Protein AF-A0A964LCC9-F1 (afdb_monomer_lite)

Sequence (97 aa):
MKGKNHSLRATAAYAIWRIGGQVDEPVNTLIAMLNARDEHHSRSQAALWLQRIGPPARIAVPALRKALVDGDESLRSQAAQALQAIDPDAAKNVGGR

Foldseek 3Di:
DDDDDPVVVVVVVVVVCVPDNCPPVLLVVLLVQLPDDPCLPSNLVSLQVLLVVFQVSLVSLVSLLVQCPDPDPSSNVSSLSSCCRHPVPSNVVVPDD

pLDDT: mean 74.56, std 17.36, range [36.25, 93.19]

Radius of gyration: 14.01 Å; chains: 1; bounding box: 37×44×29 Å

Secondary structure (DSSP, 8-state):
----SHHHHHHHHHHHHHHH---HHHHHHHHHHHH-SS-HHHHHHHHHHHHHH-GGGGGGHHHHHHHTT-S-HHHHHHHHHHHHHH-HHHHHTTS--

Structure (mmCIF, N/CA/C/O backbone):
data_AF-A0A964LCC9-F1
#
_entry.id   AF-A0A964LCC9-F1
#
loop_
_atom_site.group_PDB
_atom_site.id
_atom_site.type_symbol
_atom_site.label_atom_id
_atom_site.label_alt_id
_atom_site.label_comp_id
_atom_site.label_asym_id
_atom_site.label_entity_id
_atom_site.label_seq_id
_atom_site.pdbx_PDB_ins_code
_atom_site.Cartn_x
_atom_site.Cartn_y
_atom_site.Cartn_z
_atom_site.occupancy
_atom_site.B_iso_or_equiv
_atom_site.auth_seq_id
_atom_site.auth_comp_id
_atom_site.auth_asym_id
_atom_site.auth_atom_id
_atom_site.pdbx_PDB_model_num
ATOM 1 N N . MET A 1 1 ? 26.551 9.044 13.471 1.00 36.25 1 MET A N 1
ATOM 2 C CA . MET A 1 1 ? 25.114 8.855 13.779 1.00 36.25 1 MET A CA 1
ATOM 3 C C . MET A 1 1 ? 24.296 9.405 12.613 1.00 36.25 1 MET A C 1
ATOM 5 O O . MET A 1 1 ? 24.436 10.577 12.290 1.00 36.25 1 MET A O 1
ATOM 9 N N . LYS A 1 2 ? 23.572 8.530 11.895 1.00 38.94 2 LYS A N 1
ATOM 10 C CA . LYS A 1 2 ? 22.885 8.808 10.617 1.00 38.94 2 LYS A CA 1
ATOM 11 C C . LYS A 1 2 ? 21.686 9.736 10.830 1.00 38.94 2 LYS A C 1
ATOM 13 O O . LYS A 1 2 ? 20.591 9.292 11.155 1.00 38.94 2 LYS A O 1
ATOM 18 N N . GLY A 1 3 ? 21.927 11.029 10.658 1.00 42.59 3 GLY A N 1
ATOM 19 C CA . GLY A 1 3 ? 20.883 12.020 10.457 1.00 42.59 3 GLY A CA 1
ATOM 20 C C . GLY A 1 3 ? 20.337 11.992 9.030 1.00 42.59 3 GLY A C 1
ATOM 21 O O . GLY A 1 3 ? 20.968 11.454 8.122 1.00 42.59 3 GLY A O 1
ATOM 22 N N . LYS A 1 4 ? 19.208 12.692 8.879 1.00 49.41 4 LYS A N 1
ATOM 23 C CA . LYS A 1 4 ? 18.577 13.132 7.625 1.00 49.41 4 LYS A CA 1
ATOM 24 C C . LYS A 1 4 ? 17.879 12.017 6.844 1.00 49.41 4 LYS A C 1
ATOM 26 O O . LYS A 1 4 ? 18.529 11.161 6.266 1.00 49.41 4 LYS A O 1
ATOM 31 N N . ASN A 1 5 ? 16.538 12.045 6.867 1.00 46.94 5 ASN A N 1
ATOM 32 C CA . ASN A 1 5 ? 15.646 11.824 5.704 1.00 46.94 5 ASN A CA 1
ATOM 33 C C . ASN A 1 5 ? 14.168 11.623 6.093 1.00 46.94 5 ASN A C 1
ATOM 35 O O . ASN A 1 5 ? 13.302 11.706 5.226 1.00 46.94 5 ASN A O 1
ATOM 39 N N . HIS A 1 6 ? 13.839 11.428 7.376 1.00 48.62 6 HIS A N 1
ATOM 40 C CA . HIS A 1 6 ? 12.437 11.298 7.798 1.00 48.62 6 HIS A CA 1
ATOM 41 C C . HIS A 1 6 ? 11.704 12.637 7.957 1.00 48.62 6 HIS A C 1
ATOM 43 O O . HIS A 1 6 ? 10.536 12.730 7.588 1.00 48.62 6 HIS A O 1
ATOM 49 N N . SER A 1 7 ? 12.393 13.691 8.397 1.00 55.00 7 SER A N 1
ATOM 50 C CA . SER A 1 7 ? 11.782 15.015 8.581 1.00 55.00 7 SER A CA 1
ATOM 51 C C . SER A 1 7 ? 11.476 15.718 7.255 1.00 55.00 7 SER A C 1
ATOM 53 O O . SER A 1 7 ? 10.469 16.401 7.152 1.00 55.00 7 SER A O 1
ATOM 55 N N . LEU A 1 8 ? 12.280 15.497 6.207 1.00 51.38 8 LEU A N 1
ATOM 56 C CA . LEU A 1 8 ? 12.101 16.179 4.916 1.00 51.38 8 LEU A CA 1
ATOM 57 C C . LEU A 1 8 ? 10.816 15.741 4.189 1.00 51.38 8 LEU A C 1
ATOM 59 O O . LEU A 1 8 ? 10.168 16.542 3.527 1.00 51.38 8 LEU A O 1
ATOM 63 N N . ARG A 1 9 ? 10.426 14.472 4.354 1.00 55.69 9 ARG A N 1
ATOM 64 C CA . ARG A 1 9 ? 9.228 13.879 3.740 1.00 55.69 9 ARG A CA 1
ATOM 65 C C . ARG A 1 9 ? 7.945 14.310 4.456 1.00 55.69 9 ARG A C 1
ATOM 67 O O . ARG A 1 9 ? 6.956 14.598 3.794 1.00 55.69 9 ARG A O 1
ATOM 74 N N . ALA A 1 10 ? 7.992 14.426 5.785 1.00 54.06 10 ALA A N 1
ATOM 75 C CA . ALA A 1 10 ? 6.900 15.000 6.571 1.00 54.06 10 ALA A CA 1
ATOM 76 C C . ALA A 1 10 ? 6.703 16.493 6.248 1.00 54.06 10 ALA A C 1
ATOM 78 O O . ALA A 1 10 ? 5.576 16.933 6.046 1.00 54.06 10 ALA A O 1
ATOM 79 N N . THR A 1 11 ? 7.797 17.251 6.102 1.00 50.62 11 THR A N 1
ATOM 80 C CA . THR A 1 11 ? 7.749 18.662 5.694 1.00 50.62 11 THR A CA 1
ATOM 81 C C . THR A 1 11 ? 7.245 18.835 4.259 1.00 50.62 11 THR A C 1
ATOM 83 O O . THR A 1 11 ? 6.476 19.757 4.011 1.00 50.62 11 THR A O 1
ATOM 86 N N . ALA A 1 12 ? 7.605 17.945 3.326 1.00 54.50 12 ALA A N 1
ATOM 87 C CA . ALA A 1 12 ? 7.084 17.967 1.956 1.00 54.50 12 ALA A CA 1
ATOM 88 C C . ALA A 1 12 ? 5.579 17.651 1.902 1.00 54.50 12 ALA A C 1
ATOM 90 O O . ALA A 1 12 ? 4.828 18.383 1.268 1.00 54.50 12 ALA A O 1
ATOM 91 N N . ALA A 1 13 ? 5.118 16.630 2.634 1.00 52.56 13 ALA A N 1
ATOM 92 C CA . ALA A 1 13 ? 3.693 16.314 2.752 1.00 52.56 13 ALA A CA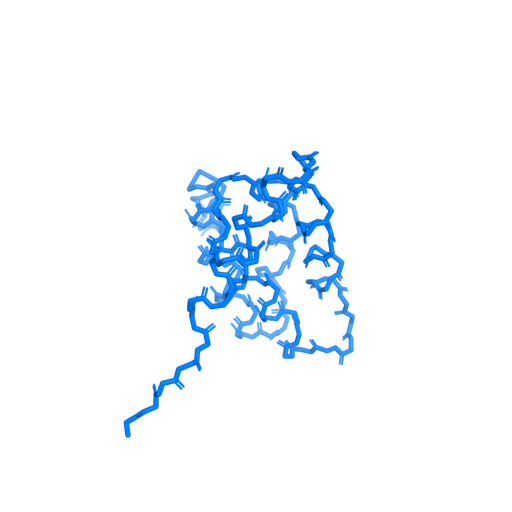 1
ATOM 93 C C . ALA A 1 13 ? 2.893 17.466 3.396 1.00 52.56 13 ALA A C 1
ATOM 95 O O . ALA A 1 13 ? 1.795 17.785 2.945 1.00 52.56 13 ALA A O 1
ATOM 96 N N . TYR A 1 14 ? 3.468 18.147 4.394 1.00 54.38 14 TYR A N 1
ATOM 97 C CA . TYR A 1 14 ? 2.862 19.321 5.029 1.00 54.38 14 TYR A CA 1
ATOM 98 C C . TYR A 1 14 ? 2.863 20.565 4.122 1.00 54.38 14 TYR A C 1
ATOM 100 O O . TYR A 1 14 ? 1.914 21.346 4.134 1.00 54.38 14 TYR A O 1
ATOM 108 N N . ALA A 1 15 ? 3.907 20.755 3.308 1.00 52.19 15 ALA A N 1
ATOM 109 C CA . ALA A 1 15 ? 3.978 21.836 2.326 1.00 52.19 15 ALA A CA 1
ATOM 110 C C . ALA A 1 15 ? 2.973 21.635 1.178 1.00 52.19 15 ALA A C 1
ATOM 112 O O . ALA A 1 15 ? 2.344 22.600 0.758 1.00 52.19 15 ALA A O 1
ATOM 113 N N . ILE A 1 16 ? 2.757 20.392 0.733 1.00 53.78 16 ILE A N 1
ATOM 114 C CA . ILE A 1 16 ? 1.762 20.039 -0.296 1.00 53.78 16 ILE A CA 1
ATOM 115 C C . ILE A 1 16 ? 0.333 20.205 0.245 1.00 53.78 16 ILE A C 1
ATOM 117 O O . ILE A 1 16 ? -0.517 20.787 -0.427 1.00 53.78 16 ILE A O 1
ATOM 121 N N . TRP A 1 17 ? 0.088 19.807 1.499 1.00 51.06 17 TRP A N 1
ATOM 122 C CA . TRP A 1 17 ? -1.172 20.083 2.200 1.00 51.06 17 TRP A CA 1
ATOM 123 C C . TRP A 1 17 ? -1.495 21.587 2.262 1.00 51.06 17 TRP A C 1
ATOM 125 O O . TRP A 1 17 ? -2.645 21.974 2.062 1.00 51.06 17 TRP A O 1
ATOM 135 N N . ARG A 1 18 ? -0.483 22.447 2.466 1.00 51.31 18 ARG A N 1
ATOM 136 C CA . ARG A 1 18 ? -0.656 23.906 2.588 1.00 51.31 18 ARG A CA 1
ATOM 137 C C . ARG A 1 18 ? -0.889 24.634 1.251 1.00 51.31 18 ARG A C 1
ATOM 139 O O . ARG A 1 18 ? -1.312 25.785 1.288 1.00 51.31 18 ARG A O 1
ATOM 146 N N . ILE A 1 19 ? -0.591 24.021 0.099 1.00 55.56 19 ILE A N 1
ATOM 147 C CA . ILE A 1 19 ? -0.582 24.722 -1.203 1.00 55.56 19 ILE A CA 1
ATOM 148 C C . ILE A 1 19 ? -1.828 24.452 -2.068 1.00 55.56 19 ILE A C 1
ATOM 150 O O . ILE A 1 19 ? -2.160 25.312 -2.878 1.00 55.56 19 ILE A O 1
ATOM 154 N N . GLY A 1 20 ? -2.583 23.357 -1.896 1.00 45.69 20 GLY A N 1
ATOM 155 C CA . GLY A 1 20 ? -3.734 23.157 -2.799 1.00 45.69 20 GLY A CA 1
ATOM 156 C C . GLY A 1 20 ? -4.730 22.032 -2.531 1.00 45.69 20 GLY A C 1
ATOM 157 O O . GLY A 1 20 ? -5.566 21.778 -3.389 1.00 45.69 20 GLY A O 1
ATOM 158 N N . GLY A 1 21 ? -4.673 21.328 -1.397 1.00 47.50 21 GLY A N 1
ATOM 159 C CA . GLY A 1 21 ? -5.677 20.298 -1.080 1.00 47.50 21 GLY A CA 1
ATOM 160 C C . GLY A 1 21 ? -5.683 19.051 -1.984 1.00 47.50 21 GLY A C 1
ATOM 161 O O . GLY A 1 21 ? -6.543 18.193 -1.811 1.00 47.50 21 GLY A O 1
ATOM 162 N N . GLN A 1 22 ? -4.729 18.894 -2.908 1.00 53.09 22 GLN A N 1
ATOM 163 C CA . GLN A 1 22 ? -4.642 17.729 -3.795 1.00 53.09 22 GLN A CA 1
ATOM 164 C C . GLN A 1 22 ? -3.795 16.615 -3.171 1.00 53.09 22 GLN A C 1
ATOM 166 O O . GLN A 1 22 ? -2.596 16.488 -3.410 1.00 53.09 22 GLN A O 1
ATOM 171 N N . VAL A 1 23 ? -4.437 15.778 -2.357 1.00 54.62 23 VAL A N 1
ATOM 172 C CA . VAL A 1 23 ? -3.858 14.499 -1.903 1.00 54.62 23 VAL A CA 1
ATOM 173 C C . VAL A 1 23 ? -3.930 13.438 -3.017 1.00 54.62 23 VAL A C 1
ATOM 175 O O . VAL A 1 23 ? -3.204 12.446 -2.982 1.00 54.62 23 VAL A O 1
ATOM 178 N N . ASP A 1 24 ? -4.761 13.671 -4.036 1.00 60.69 24 ASP A N 1
ATOM 179 C CA . ASP A 1 24 ? -5.038 12.715 -5.111 1.00 60.69 24 ASP A CA 1
ATOM 180 C C . ASP A 1 24 ? -3.846 12.505 -6.050 1.00 60.69 24 ASP A C 1
ATOM 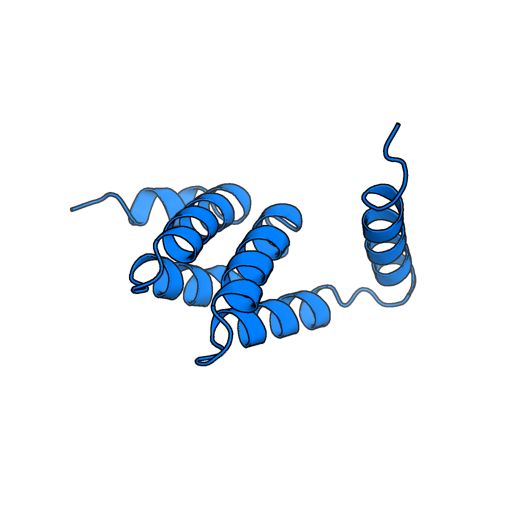182 O O . ASP A 1 24 ? -3.578 11.385 -6.474 1.00 60.69 24 ASP A O 1
ATOM 186 N N . GLU A 1 25 ? -3.089 13.556 -6.361 1.00 68.38 25 GLU A N 1
ATOM 187 C CA . GLU A 1 25 ? -2.005 13.487 -7.347 1.00 68.38 25 GLU A CA 1
ATOM 188 C C . GLU A 1 25 ? -0.798 12.653 -6.860 1.00 68.38 25 GLU A C 1
ATOM 190 O O . GLU A 1 25 ? -0.343 11.762 -7.594 1.00 68.38 25 GLU A O 1
ATOM 195 N N . PRO A 1 26 ? -0.332 12.797 -5.599 1.00 75.62 26 PRO A N 1
ATOM 196 C CA . PRO A 1 26 ? 0.672 11.895 -5.037 1.00 75.62 26 PRO A CA 1
ATOM 197 C C . PRO A 1 26 ? 0.187 10.444 -4.928 1.00 75.62 26 PRO A C 1
ATOM 199 O O . PRO A 1 26 ? 0.945 9.523 -5.230 1.00 75.62 26 PRO A O 1
ATOM 202 N N . VAL A 1 27 ? -1.069 10.210 -4.527 1.00 83.25 27 VAL A N 1
ATOM 203 C CA . VAL A 1 27 ? -1.605 8.845 -4.382 1.00 83.25 27 VAL A CA 1
ATOM 204 C C . VAL A 1 27 ? -1.766 8.171 -5.748 1.00 83.25 27 VAL A C 1
ATOM 206 O O . VAL A 1 27 ? -1.379 7.012 -5.898 1.00 83.25 27 VAL A O 1
ATOM 209 N N . ASN A 1 28 ? -2.242 8.889 -6.766 1.00 82.81 28 ASN A N 1
ATOM 210 C CA . ASN A 1 28 ? -2.363 8.373 -8.132 1.00 82.81 28 ASN A CA 1
ATOM 211 C C . ASN A 1 28 ? -1.001 8.021 -8.738 1.00 82.81 28 ASN A C 1
ATOM 213 O O . ASN A 1 28 ? -0.861 6.983 -9.388 1.00 82.81 28 ASN A O 1
ATOM 217 N N . THR A 1 29 ? 0.024 8.827 -8.457 1.00 85.25 29 THR A N 1
ATOM 218 C CA . THR A 1 29 ? 1.402 8.526 -8.864 1.00 85.25 29 THR A CA 1
ATOM 219 C C . THR A 1 29 ? 1.896 7.228 -8.216 1.00 85.25 29 THR A C 1
ATOM 221 O O . THR A 1 29 ? 2.445 6.362 -8.896 1.00 85.25 29 THR A O 1
ATOM 224 N N . LEU A 1 30 ? 1.637 7.032 -6.919 1.00 85.25 30 LEU A N 1
ATOM 225 C CA . LEU A 1 30 ? 1.996 5.795 -6.216 1.00 85.25 30 LEU A CA 1
ATOM 226 C C . LEU A 1 30 ? 1.217 4.576 -6.736 1.00 85.25 30 LEU A C 1
ATOM 228 O O . LEU A 1 30 ? 1.783 3.490 -6.840 1.00 85.25 30 LEU A O 1
ATOM 232 N N . ILE A 1 31 ? -0.052 4.740 -7.122 1.00 88.44 31 ILE A N 1
ATOM 233 C CA . ILE A 1 31 ? -0.838 3.679 -7.771 1.00 88.44 31 ILE A CA 1
ATOM 234 C C . ILE A 1 31 ? -0.228 3.297 -9.125 1.00 88.44 31 ILE A C 1
ATOM 236 O O . ILE A 1 31 ? -0.147 2.109 -9.446 1.00 88.44 31 ILE A O 1
ATOM 240 N N . ALA A 1 32 ? 0.214 4.272 -9.921 1.00 86.69 32 ALA A N 1
ATOM 241 C CA . ALA A 1 32 ? 0.882 3.999 -11.191 1.00 86.69 32 ALA A CA 1
ATOM 242 C C . ALA A 1 32 ? 2.195 3.230 -10.973 1.00 86.69 32 ALA A C 1
ATOM 244 O O . ALA A 1 32 ? 2.412 2.199 -11.611 1.00 86.69 32 ALA A O 1
ATOM 245 N N . MET A 1 33 ? 3.014 3.658 -10.006 1.00 85.31 33 MET A N 1
ATOM 246 C CA . MET A 1 33 ? 4.259 2.971 -9.638 1.00 85.31 33 MET A CA 1
ATOM 247 C C . MET A 1 33 ? 4.019 1.538 -9.152 1.00 85.31 33 MET A C 1
ATOM 249 O O . MET A 1 33 ? 4.776 0.640 -9.504 1.00 85.31 33 MET A O 1
ATOM 253 N N . LEU A 1 34 ? 2.950 1.295 -8.389 1.00 86.00 34 LEU A N 1
ATOM 254 C CA . LEU A 1 34 ? 2.586 -0.040 -7.904 1.00 86.00 34 LEU A CA 1
ATOM 255 C C . LEU A 1 34 ? 2.282 -1.027 -9.051 1.00 86.00 34 LEU A C 1
ATOM 257 O O . LEU A 1 34 ? 2.554 -2.227 -8.937 1.00 86.00 34 LEU A O 1
ATOM 261 N N . ASN A 1 35 ? 1.737 -0.520 -10.161 1.00 83.44 35 ASN A N 1
ATOM 262 C CA . ASN A 1 35 ? 1.359 -1.299 -11.344 1.00 83.44 35 ASN A CA 1
ATOM 263 C C . ASN A 1 35 ? 2.452 -1.365 -12.428 1.00 83.44 35 ASN A C 1
ATOM 265 O O . ASN A 1 35 ? 2.259 -2.057 -13.429 1.00 83.44 35 ASN A O 1
ATOM 269 N N . ALA A 1 36 ? 3.575 -0.661 -12.261 1.00 80.56 36 ALA A N 1
ATOM 270 C CA . ALA A 1 36 ? 4.681 -0.703 -13.214 1.00 80.56 36 ALA A CA 1
ATOM 271 C C . ALA A 1 36 ? 5.258 -2.128 -13.307 1.00 80.56 36 ALA A C 1
ATOM 273 O O . ALA A 1 36 ? 5.394 -2.801 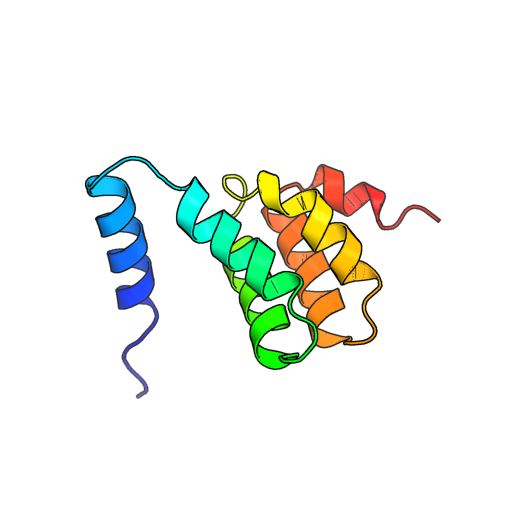-12.290 1.00 80.56 36 ALA A O 1
ATOM 274 N N . ARG A 1 37 ? 5.576 -2.611 -14.516 1.00 65.62 37 ARG A N 1
ATOM 275 C CA . ARG A 1 37 ? 5.991 -4.014 -14.734 1.00 65.62 37 ARG A CA 1
ATOM 276 C C . ARG A 1 37 ? 7.483 -4.266 -14.498 1.00 65.62 37 ARG A C 1
ATOM 278 O O . ARG A 1 37 ? 7.825 -5.378 -14.118 1.00 65.62 37 ARG A O 1
ATOM 285 N N . ASP A 1 38 ? 8.332 -3.249 -14.649 1.00 65.00 38 ASP A N 1
ATOM 286 C CA . ASP A 1 38 ? 9.783 -3.455 -14.794 1.00 65.00 38 ASP A CA 1
ATOM 287 C C . ASP A 1 38 ? 10.618 -3.071 -13.557 1.00 65.00 38 ASP A C 1
ATOM 289 O O . ASP A 1 38 ? 11.822 -3.308 -13.518 1.00 65.00 38 ASP A O 1
ATOM 293 N N . GLU A 1 39 ? 10.001 -2.520 -12.505 1.00 69.25 39 GLU A N 1
ATOM 294 C CA . GLU A 1 39 ? 10.732 -1.989 -11.344 1.00 69.25 39 GLU A CA 1
ATOM 295 C C . GLU A 1 39 ? 10.244 -2.565 -10.005 1.00 69.25 39 GLU A C 1
ATOM 297 O O . GLU A 1 39 ? 9.605 -1.883 -9.203 1.00 69.25 39 GLU A O 1
ATOM 302 N N . HIS A 1 40 ? 10.589 -3.823 -9.715 1.00 69.31 40 HIS A N 1
ATOM 303 C CA . HIS A 1 40 ? 10.242 -4.517 -8.459 1.00 69.31 40 HIS A CA 1
ATOM 304 C C . HIS A 1 40 ? 10.529 -3.689 -7.184 1.00 69.31 40 HIS A C 1
ATOM 306 O O . HIS A 1 40 ? 9.686 -3.570 -6.288 1.00 69.31 40 HIS A O 1
ATOM 312 N N . HIS A 1 41 ? 11.689 -3.023 -7.127 1.00 69.69 41 HIS A N 1
ATOM 313 C CA . HIS A 1 41 ? 12.048 -2.145 -6.007 1.00 69.69 41 HIS A CA 1
ATOM 314 C C . HIS A 1 41 ? 11.135 -0.913 -5.895 1.00 69.69 41 HIS A C 1
ATOM 316 O O . HIS A 1 41 ? 10.751 -0.537 -4.787 1.00 69.69 41 HIS A O 1
ATOM 322 N N . SER A 1 42 ? 10.742 -0.306 -7.015 1.00 76.94 42 SER A N 1
ATOM 323 C CA . SER A 1 42 ? 9.872 0.876 -7.032 1.00 76.94 42 SER A CA 1
ATOM 324 C C . SER A 1 42 ? 8.429 0.536 -6.657 1.00 76.94 42 SER A C 1
ATOM 326 O O . SER A 1 42 ? 7.773 1.313 -5.961 1.00 76.94 42 SER A O 1
ATOM 328 N N . ARG A 1 43 ? 7.942 -0.654 -7.037 1.00 83.88 43 ARG A N 1
ATOM 329 C CA . ARG A 1 43 ? 6.585 -1.128 -6.704 1.00 83.88 43 ARG A CA 1
ATOM 330 C C . ARG A 1 43 ? 6.402 -1.352 -5.209 1.00 83.88 43 ARG A C 1
ATOM 332 O O . ARG A 1 43 ? 5.409 -0.912 -4.631 1.00 83.88 43 ARG A O 1
ATOM 339 N N . SER A 1 44 ? 7.365 -2.023 -4.579 1.00 83.50 44 SER A N 1
ATOM 340 C CA . SER A 1 44 ? 7.326 -2.268 -3.137 1.00 83.50 44 SER A CA 1
ATOM 341 C C . SER A 1 44 ? 7.379 -0.943 -2.367 1.00 83.50 44 SER A C 1
ATOM 343 O O . SER A 1 44 ? 6.481 -0.648 -1.581 1.00 83.50 44 SER A O 1
ATOM 345 N N . GLN A 1 45 ? 8.308 -0.047 -2.721 1.00 85.81 45 GLN A N 1
ATOM 346 C CA . GLN A 1 45 ? 8.357 1.301 -2.145 1.00 85.81 45 GLN A CA 1
ATOM 347 C C . GLN A 1 45 ? 7.033 2.064 -2.278 1.00 85.81 45 GLN A C 1
ATOM 349 O O . GLN A 1 45 ? 6.643 2.753 -1.334 1.00 85.81 45 GLN A O 1
ATOM 354 N N . ALA A 1 46 ? 6.321 1.936 -3.401 1.00 87.81 46 ALA A N 1
ATOM 355 C CA . ALA A 1 46 ? 5.016 2.564 -3.565 1.00 87.81 46 ALA A CA 1
ATOM 356 C C . ALA A 1 46 ? 3.988 2.053 -2.539 1.00 87.81 46 ALA A C 1
ATOM 358 O O . ALA A 1 46 ? 3.302 2.860 -1.911 1.00 87.81 46 ALA A O 1
ATOM 359 N N . ALA A 1 47 ? 3.932 0.739 -2.294 1.00 90.69 47 ALA A N 1
ATOM 360 C CA . ALA A 1 47 ? 3.074 0.159 -1.258 1.00 90.69 47 ALA A CA 1
ATOM 361 C C . ALA A 1 47 ? 3.430 0.679 0.149 1.00 90.69 47 ALA A C 1
ATOM 363 O O . ALA A 1 47 ? 2.537 1.078 0.899 1.00 90.69 47 ALA A O 1
ATOM 364 N N . LEU A 1 48 ? 4.723 0.775 0.480 1.00 88.38 48 LEU A N 1
ATOM 365 C CA . LEU A 1 48 ? 5.183 1.356 1.747 1.00 88.38 48 LEU A CA 1
ATOM 366 C C . LEU A 1 48 ? 4.748 2.821 1.909 1.00 88.38 48 LEU A C 1
ATOM 368 O O . LEU A 1 48 ? 4.382 3.262 2.998 1.00 88.38 48 LEU A O 1
ATOM 372 N N . TRP A 1 49 ? 4.792 3.609 0.839 1.00 87.81 49 TRP A N 1
ATOM 373 C CA . TRP A 1 49 ? 4.349 4.998 0.884 1.00 87.81 49 TRP A CA 1
ATOM 374 C C . TRP A 1 49 ? 2.842 5.129 1.064 1.00 87.81 49 TRP A C 1
ATOM 376 O O . TRP A 1 49 ? 2.407 5.937 1.882 1.00 87.81 49 TRP A O 1
ATOM 386 N N . LEU A 1 50 ? 2.059 4.296 0.378 1.00 89.06 50 LEU A N 1
ATOM 387 C CA . LEU A 1 50 ? 0.608 4.226 0.555 1.00 89.06 50 LEU A CA 1
ATOM 388 C C . LEU A 1 50 ? 0.244 3.852 2.000 1.00 89.06 50 LEU A C 1
ATOM 390 O O . LEU A 1 50 ? -0.613 4.498 2.601 1.00 89.06 50 LEU A O 1
ATOM 394 N N . GLN A 1 51 ? 0.962 2.897 2.600 1.00 89.38 51 GLN A N 1
ATOM 395 C CA . GLN A 1 51 ? 0.827 2.560 4.020 1.00 89.38 51 GLN A CA 1
ATOM 396 C C . GLN A 1 51 ? 1.063 3.776 4.928 1.00 89.38 51 GLN A C 1
ATOM 398 O O . GLN A 1 51 ? 0.310 3.995 5.872 1.00 89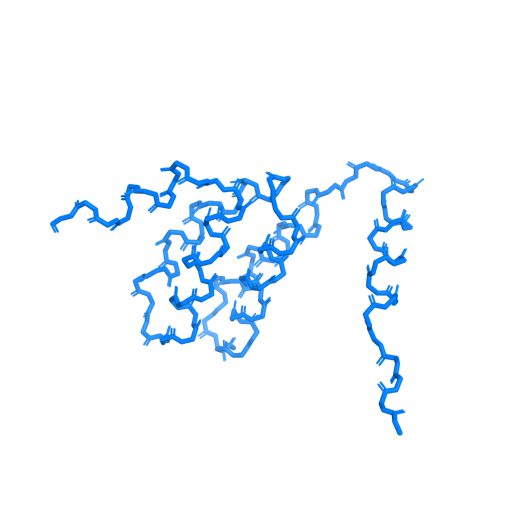.38 51 GLN A O 1
ATOM 403 N N . ARG A 1 52 ? 2.106 4.574 4.653 1.00 87.50 52 ARG A N 1
ATOM 404 C CA . ARG A 1 52 ? 2.438 5.770 5.449 1.00 87.50 52 ARG A CA 1
ATOM 405 C C . ARG A 1 52 ? 1.424 6.901 5.293 1.00 87.50 52 ARG A C 1
ATOM 407 O O . ARG A 1 52 ? 1.309 7.706 6.212 1.00 87.50 52 ARG A O 1
ATOM 414 N N . ILE A 1 53 ? 0.737 6.982 4.154 1.00 85.81 53 ILE A N 1
ATOM 415 C CA . ILE A 1 53 ? -0.360 7.937 3.943 1.00 85.81 53 ILE A CA 1
ATOM 416 C C . ILE A 1 53 ? -1.583 7.519 4.770 1.00 85.81 53 ILE A C 1
ATOM 418 O O . ILE A 1 53 ? -2.210 8.372 5.394 1.00 85.81 53 ILE A O 1
ATOM 422 N N . GLY A 1 54 ? -1.893 6.219 4.822 1.00 83.88 54 GLY A N 1
ATOM 423 C CA . GLY A 1 54 ? -3.000 5.687 5.619 1.00 83.88 54 GLY A CA 1
ATOM 424 C C . GLY A 1 54 ? -4.372 5.944 4.975 1.00 83.88 54 GLY A C 1
ATOM 425 O O . GLY A 1 54 ? -4.467 5.959 3.747 1.00 83.88 54 GLY A O 1
ATOM 426 N N . PRO A 1 55 ? -5.450 6.160 5.754 1.00 86.56 55 PRO A N 1
ATOM 427 C CA . PRO A 1 55 ? -6.825 6.231 5.240 1.00 86.56 55 PRO A CA 1
ATOM 428 C C . PRO A 1 55 ? -7.076 7.160 4.033 1.00 86.56 55 PRO A C 1
ATOM 430 O O . PRO A 1 55 ? -7.890 6.794 3.184 1.00 86.56 55 PRO A O 1
ATOM 433 N N . PRO A 1 56 ? -6.388 8.310 3.861 1.00 85.31 56 PRO A N 1
ATOM 434 C CA . PRO A 1 56 ? -6.522 9.129 2.651 1.00 85.31 56 PRO A CA 1
ATOM 435 C C . PRO A 1 56 ? -6.146 8.406 1.346 1.00 85.31 56 PRO A C 1
ATOM 437 O O . PRO A 1 56 ? -6.646 8.758 0.284 1.00 85.31 56 PRO A O 1
ATOM 440 N N . ALA A 1 57 ? -5.319 7.359 1.403 1.00 87.12 57 ALA A N 1
ATOM 441 C CA . ALA A 1 57 ? -4.935 6.555 0.244 1.00 87.12 57 ALA A CA 1
ATOM 442 C C . ALA A 1 57 ? -5.945 5.441 -0.098 1.00 87.12 57 ALA A C 1
ATOM 444 O O . ALA A 1 57 ? -5.605 4.505 -0.823 1.00 87.12 57 ALA A O 1
ATOM 445 N N . ARG A 1 58 ? -7.195 5.510 0.386 1.00 87.62 58 ARG A N 1
ATOM 446 C CA . ARG A 1 58 ? -8.220 4.471 0.156 1.00 87.62 58 ARG A CA 1
ATOM 447 C C . ARG A 1 58 ? -8.489 4.183 -1.321 1.00 87.62 58 ARG A C 1
ATOM 449 O O . ARG A 1 58 ? -8.793 3.047 -1.678 1.00 87.62 58 ARG A O 1
ATOM 456 N N . ILE A 1 59 ? -8.285 5.169 -2.192 1.00 88.62 59 ILE A N 1
ATOM 457 C CA . ILE A 1 59 ? -8.371 4.996 -3.650 1.00 88.62 59 ILE A CA 1
ATOM 458 C C . ILE A 1 59 ? -7.373 3.952 -4.195 1.00 88.62 59 ILE A C 1
ATOM 460 O O . ILE A 1 59 ? -7.607 3.371 -5.251 1.00 88.62 59 ILE A O 1
ATOM 464 N N . ALA A 1 60 ? -6.296 3.644 -3.460 1.00 90.50 60 ALA A N 1
ATOM 465 C CA . ALA A 1 60 ? -5.296 2.646 -3.835 1.00 90.50 60 ALA A CA 1
ATOM 466 C C . ALA A 1 60 ? -5.678 1.200 -3.471 1.00 90.50 60 ALA A C 1
ATOM 468 O O . ALA A 1 60 ? -4.989 0.268 -3.893 1.00 90.50 60 ALA A O 1
ATOM 469 N N . VAL A 1 61 ? -6.772 0.976 -2.729 1.00 93.19 61 VAL A N 1
ATOM 470 C CA . VAL A 1 61 ? -7.204 -0.365 -2.285 1.00 93.19 61 VAL A CA 1
ATOM 471 C C . VAL A 1 61 ? -7.309 -1.379 -3.438 1.00 93.19 61 VAL A C 1
ATOM 473 O O . VAL A 1 61 ? -6.784 -2.484 -3.283 1.00 93.19 61 VAL A O 1
ATOM 476 N N . PRO A 1 62 ? -7.900 -1.066 -4.612 1.00 92.31 62 PRO A N 1
ATOM 477 C CA . PRO A 1 62 ? -7.961 -2.020 -5.722 1.00 92.31 62 PRO A CA 1
ATOM 478 C C . PRO A 1 62 ? -6.580 -2.414 -6.263 1.00 92.31 62 PRO A C 1
ATOM 480 O O . PRO A 1 62 ? -6.366 -3.569 -6.627 1.00 92.31 62 PRO A O 1
ATOM 483 N N . ALA A 1 63 ? -5.634 -1.473 -6.304 1.00 91.56 63 ALA A N 1
ATOM 484 C CA . ALA A 1 63 ? -4.278 -1.725 -6.784 1.00 91.56 63 ALA A CA 1
ATOM 485 C C . ALA A 1 63 ? -3.468 -2.543 -5.764 1.00 91.56 63 ALA A C 1
ATOM 487 O O . ALA A 1 63 ? -2.807 -3.513 -6.132 1.00 91.56 63 ALA A O 1
ATOM 488 N N . LEU A 1 64 ? -3.606 -2.237 -4.470 1.00 91.94 64 LEU A N 1
ATOM 489 C CA . LEU A 1 64 ? -2.999 -3.019 -3.390 1.00 91.94 64 LEU A CA 1
ATOM 490 C C . LEU A 1 64 ? -3.555 -4.447 -3.331 1.00 91.94 64 LEU A C 1
ATOM 492 O O . LEU A 1 64 ? -2.796 -5.386 -3.113 1.00 91.94 64 LEU A O 1
ATOM 496 N N . ARG A 1 65 ? -4.850 -4.650 -3.616 1.00 92.44 65 ARG A N 1
ATOM 497 C CA . ARG A 1 65 ? -5.432 -5.997 -3.733 1.00 92.44 65 ARG A CA 1
ATOM 498 C C . ARG A 1 65 ? -4.800 -6.832 -4.843 1.00 92.44 65 ARG A C 1
ATOM 500 O O . ARG A 1 65 ? -4.608 -8.027 -4.653 1.00 92.44 65 ARG A O 1
ATOM 507 N N . LYS A 1 66 ? -4.455 -6.222 -5.979 1.00 89.88 66 LYS A N 1
ATOM 508 C CA . LYS A 1 66 ? -3.724 -6.913 -7.054 1.00 89.88 66 LYS A CA 1
ATOM 509 C C . LYS A 1 66 ? -2.294 -7.252 -6.630 1.00 89.88 66 LYS A C 1
ATOM 511 O O . LYS A 1 66 ? -1.824 -8.347 -6.912 1.00 89.88 66 LYS A O 1
ATOM 516 N N . ALA A 1 67 ? -1.635 -6.350 -5.904 1.00 90.75 67 ALA A N 1
ATOM 517 C CA . ALA A 1 67 ? -0.274 -6.555 -5.410 1.00 90.75 67 ALA A CA 1
ATOM 518 C C . ALA A 1 67 ? -0.149 -7.713 -4.395 1.00 90.75 67 ALA A C 1
ATOM 520 O O . ALA A 1 67 ? 0.928 -8.281 -4.248 1.00 90.75 67 ALA A O 1
ATOM 521 N N . LEU A 1 68 ? -1.243 -8.120 -3.740 1.00 90.50 68 LEU A N 1
ATOM 522 C CA . LEU A 1 68 ? -1.258 -9.271 -2.828 1.00 90.50 68 LEU A CA 1
ATOM 523 C C . LEU A 1 68 ? -1.027 -10.625 -3.502 1.00 90.50 68 LEU A C 1
ATOM 525 O O . LEU A 1 68 ? -0.633 -11.571 -2.827 1.00 90.50 68 LEU A O 1
ATOM 529 N N . VAL A 1 69 ? -1.283 -10.733 -4.805 1.00 89.00 69 VAL A N 1
ATOM 530 C CA . VAL A 1 69 ? -1.062 -11.965 -5.580 1.00 89.00 69 VAL A CA 1
ATOM 531 C C . VAL A 1 69 ? 0.133 -11.839 -6.524 1.00 89.00 69 VAL A C 1
ATOM 533 O O . VAL A 1 69 ? 0.296 -12.654 -7.428 1.00 89.00 69 VAL A O 1
ATOM 536 N N . ASP A 1 70 ? 0.964 -10.813 -6.334 1.00 88.81 70 ASP A N 1
ATOM 537 C CA . ASP A 1 70 ? 2.150 -10.603 -7.155 1.00 88.81 70 ASP A CA 1
ATOM 538 C C . ASP A 1 70 ? 3.222 -11.670 -6.892 1.00 88.81 70 ASP A C 1
ATOM 540 O O . ASP A 1 70 ? 3.314 -12.219 -5.790 1.00 88.81 70 ASP A O 1
ATOM 544 N N . GLY A 1 71 ? 4.057 -11.953 -7.895 1.00 86.19 71 GLY A N 1
ATOM 545 C CA . GLY A 1 71 ? 5.175 -12.888 -7.761 1.00 86.19 71 GLY A CA 1
ATOM 546 C C . GLY A 1 71 ? 6.229 -12.426 -6.748 1.00 86.19 71 GLY A C 1
ATOM 547 O O . GLY A 1 71 ? 6.860 -13.263 -6.103 1.00 86.19 71 GLY A O 1
ATOM 548 N N . ASP A 1 72 ? 6.368 -11.114 -6.542 1.00 87.25 72 ASP A N 1
ATOM 549 C CA . ASP A 1 72 ? 7.304 -10.525 -5.583 1.00 87.25 72 ASP A CA 1
ATOM 550 C C . ASP A 1 72 ? 6.773 -10.599 -4.136 1.00 87.25 72 ASP A C 1
ATOM 552 O O . ASP A 1 72 ? 5.792 -9.954 -3.761 1.00 87.25 72 ASP A O 1
ATOM 556 N N . GLU A 1 73 ? 7.450 -11.378 -3.291 1.00 88.12 73 GLU A N 1
ATOM 557 C CA . GLU A 1 73 ? 7.105 -11.561 -1.876 1.00 88.12 73 GLU A CA 1
ATOM 558 C C . GLU A 1 73 ? 7.198 -10.277 -1.041 1.00 88.12 73 GLU A C 1
ATOM 560 O O . GLU A 1 73 ? 6.375 -10.050 -0.143 1.00 88.12 73 GLU A O 1
ATOM 565 N N . SER A 1 74 ? 8.163 -9.411 -1.360 1.00 87.56 74 SER A N 1
ATOM 566 C CA . SER A 1 74 ? 8.327 -8.117 -0.697 1.00 87.56 74 SER A CA 1
ATOM 567 C C . SER A 1 74 ? 7.124 -7.227 -0.983 1.00 87.56 74 SER A C 1
ATOM 569 O O . SER A 1 74 ? 6.561 -6.610 -0.074 1.00 87.56 74 SER A O 1
ATOM 571 N N . LEU A 1 75 ? 6.676 -7.222 -2.240 1.00 89.62 75 LEU A N 1
ATOM 572 C CA . LEU A 1 75 ? 5.497 -6.480 -2.657 1.00 89.62 75 LEU A CA 1
ATOM 573 C C . LEU A 1 75 ? 4.217 -7.020 -2.003 1.00 89.62 75 LEU A C 1
ATOM 575 O O . LEU A 1 75 ? 3.432 -6.223 -1.489 1.00 89.62 75 LEU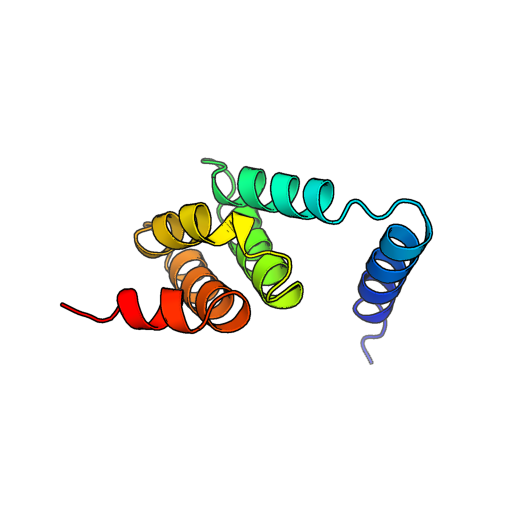 A O 1
ATOM 579 N N . ARG A 1 76 ? 4.029 -8.347 -1.942 1.00 91.94 76 ARG A N 1
ATOM 580 C CA . ARG A 1 76 ? 2.870 -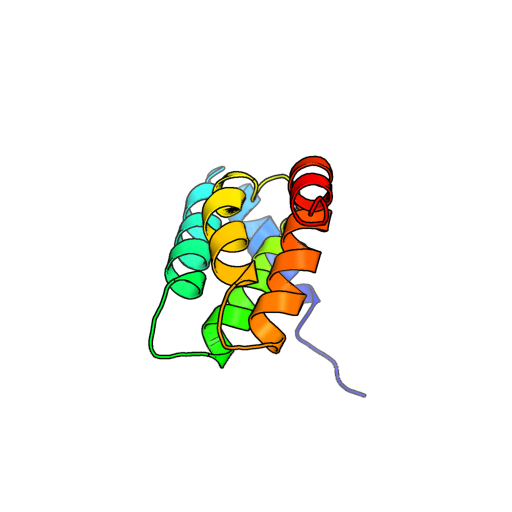8.953 -1.256 1.00 91.94 76 ARG A CA 1
ATOM 581 C C . ARG A 1 76 ? 2.791 -8.532 0.212 1.00 91.94 76 ARG A C 1
ATOM 583 O O . ARG A 1 76 ? 1.734 -8.111 0.682 1.00 91.94 76 ARG A O 1
ATOM 590 N N . SER A 1 77 ? 3.918 -8.601 0.920 1.00 90.44 77 SER A N 1
ATOM 591 C CA . SER A 1 77 ? 3.997 -8.251 2.343 1.00 90.44 77 SER A CA 1
ATOM 592 C C . SER A 1 77 ? 3.670 -6.775 2.584 1.00 90.44 77 SER A C 1
ATOM 594 O O . SER A 1 77 ? 2.876 -6.442 3.465 1.00 90.44 77 SER A O 1
ATOM 596 N N . GLN A 1 78 ? 4.228 -5.882 1.761 1.00 91.81 78 GLN A N 1
ATOM 597 C CA . GLN A 1 78 ? 3.981 -4.443 1.871 1.00 91.81 78 GLN A CA 1
ATOM 598 C C . GLN A 1 78 ? 2.548 -4.075 1.473 1.00 91.81 78 GLN A C 1
ATOM 600 O O . GLN A 1 78 ? 1.941 -3.214 2.105 1.00 91.81 78 GLN A O 1
ATOM 605 N N . ALA A 1 79 ? 1.961 -4.765 0.493 1.00 91.94 79 ALA A N 1
ATOM 606 C CA . ALA A 1 79 ? 0.567 -4.570 0.113 1.00 91.94 79 ALA A CA 1
ATOM 607 C C . ALA A 1 79 ? -0.408 -4.965 1.234 1.00 91.94 79 ALA A C 1
ATOM 609 O O . ALA A 1 79 ? -1.376 -4.244 1.480 1.00 91.94 79 ALA A O 1
ATOM 610 N N . ALA A 1 80 ? -0.138 -6.058 1.956 1.00 91.69 80 ALA A N 1
ATOM 611 C CA . ALA A 1 80 ? -0.944 -6.472 3.105 1.00 91.69 80 ALA A CA 1
ATOM 612 C C . ALA A 1 80 ? -0.899 -5.435 4.237 1.00 91.69 80 ALA A C 1
ATOM 614 O O . ALA A 1 80 ? -1.942 -5.037 4.760 1.00 91.69 80 ALA A O 1
ATOM 615 N N . GLN A 1 81 ? 0.298 -4.939 4.563 1.00 91.69 81 GLN A N 1
ATOM 616 C CA . GLN A 1 81 ? 0.473 -3.894 5.575 1.00 91.69 81 GLN A CA 1
ATOM 617 C C . GLN A 1 81 ? -0.182 -2.572 5.162 1.00 91.69 81 GLN A C 1
ATOM 619 O O . GLN A 1 81 ? -0.826 -1.916 5.981 1.00 91.69 81 GLN A O 1
ATOM 624 N N . ALA A 1 82 ? -0.060 -2.190 3.888 1.00 92.38 82 ALA A N 1
ATOM 625 C CA . ALA A 1 82 ? -0.708 -1.002 3.350 1.00 92.38 82 ALA A CA 1
ATOM 626 C C . ALA A 1 82 ? -2.233 -1.110 3.426 1.00 92.38 82 ALA A C 1
ATOM 628 O O . ALA A 1 82 ? -2.877 -0.180 3.900 1.00 92.38 82 ALA A O 1
ATOM 629 N N . LEU A 1 83 ? -2.817 -2.252 3.044 1.00 92.31 83 LEU A N 1
ATOM 630 C CA . LEU A 1 83 ? -4.258 -2.475 3.184 1.00 92.31 83 LEU A CA 1
ATOM 631 C C . LEU A 1 83 ? -4.701 -2.370 4.640 1.00 92.31 83 LEU A C 1
ATOM 633 O O . LEU A 1 83 ? -5.682 -1.691 4.906 1.00 92.31 83 LEU A O 1
ATOM 637 N N . GLN A 1 84 ? -3.964 -2.955 5.585 1.00 90.50 84 GLN A N 1
ATOM 638 C CA . GLN A 1 84 ? -4.302 -2.847 7.006 1.00 90.50 84 GLN A CA 1
ATOM 639 C C . GLN A 1 84 ? -4.266 -1.397 7.515 1.00 90.50 84 GLN A C 1
ATOM 641 O O . GLN A 1 84 ? -5.099 -1.025 8.336 1.00 90.50 84 GLN A O 1
ATOM 646 N N . ALA A 1 85 ? -3.325 -0.578 7.035 1.00 88.25 85 ALA A N 1
ATOM 647 C CA . ALA A 1 85 ? -3.196 0.824 7.436 1.00 88.25 85 ALA A CA 1
ATOM 648 C C . ALA A 1 85 ? -4.225 1.756 6.767 1.00 88.25 85 ALA A C 1
ATOM 650 O O . ALA A 1 85 ? -4.614 2.768 7.349 1.00 88.25 85 ALA A O 1
ATOM 651 N N . ILE A 1 86 ? -4.642 1.437 5.541 1.00 89.56 86 ILE A N 1
ATOM 652 C CA . ILE A 1 86 ? -5.536 2.265 4.722 1.00 89.56 86 ILE A CA 1
ATOM 653 C C . ILE A 1 86 ? -7.005 1.900 4.953 1.00 89.56 86 ILE A C 1
ATOM 655 O O . ILE A 1 86 ? -7.857 2.779 5.068 1.00 89.56 86 ILE A O 1
ATOM 659 N N . ASP A 1 87 ? -7.304 0.604 4.987 1.00 85.38 87 ASP A N 1
ATOM 660 C CA . ASP A 1 87 ? -8.648 0.055 5.129 1.00 85.38 87 ASP A CA 1
ATOM 661 C C . ASP A 1 87 ? -8.577 -1.321 5.833 1.00 85.38 87 ASP A C 1
ATOM 663 O O . ASP A 1 87 ? -8.481 -2.371 5.183 1.00 85.38 87 ASP A O 1
ATOM 667 N N . PRO A 1 88 ? -8.617 -1.337 7.180 1.00 77.69 88 PRO A N 1
ATOM 668 C CA . PRO A 1 88 ? -8.560 -2.564 7.974 1.00 77.69 88 PRO A CA 1
ATOM 669 C C . PRO A 1 88 ? -9.635 -3.594 7.599 1.00 77.69 88 PRO A C 1
ATOM 671 O O . PRO A 1 88 ? -9.409 -4.799 7.732 1.00 77.69 88 PRO A O 1
ATOM 674 N N . ASP A 1 89 ? -10.792 -3.149 7.107 1.00 77.62 89 ASP A N 1
ATOM 675 C CA . ASP A 1 89 ? -11.870 -4.039 6.673 1.00 77.62 89 ASP A CA 1
ATOM 676 C C . ASP A 1 89 ? -11.588 -4.628 5.288 1.00 77.62 89 ASP A C 1
ATOM 678 O O . ASP A 1 89 ? -11.902 -5.794 5.020 1.00 77.62 89 ASP A O 1
ATOM 682 N N . ALA A 1 90 ? -10.897 -3.886 4.418 1.00 71.12 90 ALA A N 1
ATOM 683 C CA . ALA A 1 90 ? -10.368 -4.449 3.185 1.00 71.12 90 ALA A CA 1
ATOM 684 C C . ALA A 1 90 ? -9.320 -5.540 3.459 1.00 71.12 90 ALA A C 1
ATOM 686 O O . ALA A 1 90 ? -9.339 -6.558 2.761 1.00 71.12 90 ALA A O 1
ATOM 687 N N . ALA A 1 91 ? -8.468 -5.363 4.476 1.00 64.12 91 ALA A N 1
ATOM 688 C CA . ALA A 1 91 ? -7.442 -6.334 4.866 1.00 64.12 91 ALA A CA 1
ATOM 689 C C . ALA A 1 91 ? -8.031 -7.649 5.410 1.00 64.12 91 ALA A C 1
ATOM 691 O O . ALA A 1 91 ? -7.567 -8.728 5.044 1.00 64.12 91 ALA A O 1
ATOM 692 N N . LYS A 1 92 ? -9.104 -7.589 6.211 1.00 65.94 92 LYS A N 1
ATOM 693 C CA . LYS A 1 92 ? -9.793 -8.789 6.734 1.00 65.94 92 LYS A CA 1
ATOM 694 C C . LYS A 1 92 ? -10.350 -9.691 5.629 1.00 65.94 92 LYS A C 1
ATOM 696 O O . LYS A 1 92 ? -10.318 -10.910 5.751 1.00 65.94 92 LYS A O 1
ATOM 701 N N . ASN A 1 93 ? -10.793 -9.103 4.519 1.00 58.56 93 ASN A N 1
ATOM 702 C CA . ASN A 1 93 ? -11.368 -9.828 3.381 1.00 58.56 93 ASN A CA 1
ATOM 703 C C . ASN A 1 93 ? -10.326 -10.487 2.454 1.00 58.56 93 ASN A C 1
ATOM 705 O O . ASN A 1 93 ? -10.672 -10.952 1.370 1.00 58.56 93 ASN A O 1
ATOM 709 N N . VAL A 1 94 ? -9.047 -10.490 2.831 1.00 57.91 94 VAL A N 1
ATOM 710 C CA . VAL A 1 94 ? -7.966 -11.147 2.075 1.00 57.91 94 VAL A CA 1
ATOM 711 C C . VAL A 1 94 ? -7.650 -12.533 2.649 1.00 57.91 94 VAL A C 1
ATOM 713 O O . VAL A 1 94 ? -7.244 -13.417 1.904 1.00 57.91 94 VAL A O 1
ATOM 716 N N . GLY A 1 95 ? -7.876 -12.741 3.952 1.00 48.75 95 GLY A N 1
ATOM 717 C CA . GLY A 1 95 ? -7.580 -13.996 4.658 1.00 48.75 95 GLY A CA 1
ATOM 718 C C . GLY A 1 95 ? -8.739 -14.995 4.731 1.00 48.75 95 GLY A C 1
ATOM 719 O O . GLY A 1 95 ? -8.621 -15.996 5.425 1.00 48.75 95 GLY A O 1
ATOM 720 N N . GLY A 1 96 ? -9.864 -14.721 4.066 1.00 40.56 96 GLY A N 1
ATOM 721 C CA . GLY A 1 96 ? -11.038 -15.595 4.056 1.00 40.56 96 GLY A CA 1
ATOM 722 C C . GLY A 1 96 ? -11.034 -16.559 2.873 1.00 40.56 96 GLY A C 1
ATOM 723 O O . GLY A 1 96 ? -11.772 -16.336 1.914 1.00 40.56 96 GLY A O 1
ATOM 724 N N . ARG A 1 97 ? -10.198 -17.597 2.926 1.00 40.09 97 ARG A N 1
ATOM 725 C CA . ARG A 1 97 ? -10.374 -18.851 2.179 1.00 40.09 97 ARG A CA 1
ATOM 726 C C . ARG A 1 97 ? -9.933 -20.014 3.045 1.00 40.09 97 ARG A C 1
ATOM 728 O O . ARG A 1 97 ? -8.827 -19.906 3.614 1.00 40.09 97 ARG A O 1
#